Protein AF-A0A2K3KRX4-F1 (afdb_monomer_lite)

Radius of gyration: 14.02 Å; chains: 1; bounding box: 36×19×34 Å

Foldseek 3Di:
DVVVLVVCCVVDPPPDDCQPCVNQCPDPPHDDPPPPDDDQEEAEAEPPDPCRVSSPDDDPPRHHYHYDYDDD

Structure (mmCIF, N/CA/C/O backbone):
data_AF-A0A2K3KRX4-F1
#
_entry.id   AF-A0A2K3KRX4-F1
#
loop_
_atom_site.group_PDB
_atom_site.id
_atom_site.type_symbol
_atom_site.label_atom_id
_atom_site.label_alt_id
_atom_site.label_comp_id
_atom_site.label_asym_id
_atom_site.lab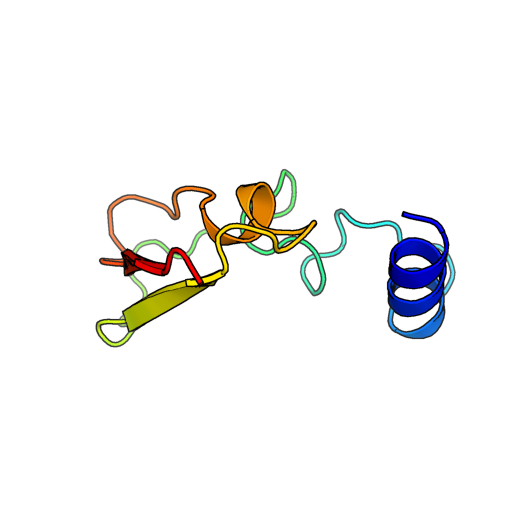el_entity_id
_atom_site.label_seq_id
_atom_site.pdbx_PDB_ins_code
_atom_site.Cartn_x
_atom_site.Cartn_y
_atom_site.Cartn_z
_atom_site.occupancy
_atom_site.B_iso_or_equiv
_atom_site.auth_seq_id
_atom_site.auth_comp_id
_atom_site.auth_asym_id
_atom_site.auth_atom_id
_atom_site.pdbx_PDB_model_num
ATOM 1 N N . MET A 1 1 ? 10.189 2.102 -8.953 1.00 63.28 1 MET A N 1
ATOM 2 C CA . MET A 1 1 ? 8.889 2.591 -9.459 1.00 63.28 1 MET A CA 1
ATOM 3 C C . MET A 1 1 ? 8.471 1.883 -10.746 1.00 63.28 1 MET A C 1
ATOM 5 O O . MET A 1 1 ? 7.532 1.109 -10.669 1.00 63.28 1 MET A O 1
ATOM 9 N N . ALA A 1 2 ? 9.214 1.988 -11.860 1.00 79.25 2 ALA A N 1
ATOM 10 C CA . ALA A 1 2 ? 8.801 1.449 -13.173 1.00 79.25 2 ALA A CA 1
ATOM 11 C C . ALA A 1 2 ? 8.314 -0.019 -13.194 1.00 79.25 2 ALA A C 1
ATOM 13 O O . ALA A 1 2 ? 7.337 -0.337 -13.866 1.00 79.25 2 ALA A O 1
ATOM 14 N N . ARG A 1 3 ? 8.952 -0.925 -12.434 1.00 85.25 3 ARG A N 1
ATOM 15 C CA . ARG A 1 3 ? 8.505 -2.328 -12.329 1.00 85.25 3 ARG A CA 1
ATOM 16 C C . ARG A 1 3 ? 7.134 -2.450 -11.656 1.00 85.25 3 ARG A C 1
ATOM 18 O O . ARG A 1 3 ? 6.275 -3.167 -12.152 1.00 85.25 3 ARG A O 1
ATOM 25 N N . THR A 1 4 ? 6.926 -1.750 -10.546 1.00 87.88 4 THR A N 1
ATOM 26 C CA . THR A 1 4 ? 5.648 -1.730 -9.821 1.00 87.88 4 THR A CA 1
ATOM 27 C C . THR A 1 4 ? 4.572 -0.987 -10.617 1.00 87.88 4 THR A C 1
ATOM 29 O O . THR A 1 4 ? 3.408 -1.363 -10.575 1.00 87.88 4 THR A O 1
ATOM 32 N N . ASP A 1 5 ? 4.944 0.041 -11.387 1.00 91.25 5 ASP A N 1
ATOM 33 C CA . ASP A 1 5 ? 4.050 0.724 -12.339 1.00 91.25 5 ASP A CA 1
ATOM 34 C C . ASP A 1 5 ? 3.542 -0.243 -13.408 1.00 91.25 5 ASP A C 1
ATOM 36 O O . ASP A 1 5 ? 2.341 -0.309 -13.661 1.00 91.25 5 ASP A O 1
ATOM 40 N N . TRP A 1 6 ? 4.438 -1.053 -13.975 1.00 93.69 6 TRP A N 1
ATOM 41 C CA . TRP A 1 6 ? 4.064 -2.068 -14.951 1.00 93.69 6 TRP A CA 1
ATOM 42 C C . TRP A 1 6 ? 3.144 -3.141 -14.357 1.00 93.69 6 TRP A C 1
ATOM 44 O O . TRP A 1 6 ? 2.133 -3.459 -14.974 1.00 93.69 6 TRP A O 1
ATOM 54 N N . LEU A 1 7 ? 3.447 -3.646 -13.153 1.00 95.25 7 LEU A N 1
ATOM 55 C CA . LEU A 1 7 ? 2.617 -4.652 -12.475 1.00 95.25 7 LEU A CA 1
ATOM 56 C C . LEU A 1 7 ? 1.179 -4.167 -12.264 1.00 95.25 7 LEU A C 1
ATOM 58 O O . LEU A 1 7 ? 0.240 -4.889 -12.584 1.00 95.25 7 LEU A O 1
ATOM 62 N N . TRP A 1 8 ? 0.998 -2.932 -11.794 1.00 94.88 8 TRP A N 1
ATOM 63 C CA . TRP A 1 8 ? -0.341 -2.365 -11.639 1.00 94.88 8 TRP A CA 1
ATOM 64 C C . TRP A 1 8 ? -1.042 -2.161 -12.984 1.00 94.88 8 TRP A C 1
ATOM 66 O O . TRP A 1 8 ? -2.214 -2.498 -13.110 1.00 94.88 8 TRP A O 1
ATOM 76 N N . LYS A 1 9 ? -0.323 -1.692 -14.012 1.00 94.94 9 LYS A N 1
ATOM 77 C CA . LYS A 1 9 ? -0.889 -1.486 -15.352 1.00 94.94 9 LYS A CA 1
ATOM 78 C C . LYS A 1 9 ? -1.409 -2.777 -15.992 1.00 94.94 9 LYS A C 1
ATOM 80 O O . LYS A 1 9 ? -2.381 -2.716 -16.733 1.00 94.94 9 LYS A O 1
ATOM 85 N N . VAL A 1 10 ? -0.757 -3.918 -15.754 1.00 96.31 10 VAL A N 1
ATOM 86 C CA . VAL A 1 10 ? -1.206 -5.211 -16.310 1.00 96.31 10 VAL A CA 1
ATOM 87 C C . VAL A 1 10 ? -2.256 -5.910 -15.447 1.00 96.31 10 VAL A C 1
ATOM 89 O O . VAL A 1 10 ? -2.972 -6.766 -15.953 1.00 96.31 10 VAL A O 1
ATOM 92 N N . PHE A 1 11 ? -2.334 -5.577 -14.156 1.00 97.00 11 PHE A N 1
ATOM 93 C CA . PHE A 1 11 ? -3.324 -6.133 -13.234 1.00 97.00 11 PHE A CA 1
ATOM 94 C C . PHE A 1 11 ? -4.684 -5.435 -13.345 1.00 97.00 11 PHE A C 1
ATOM 96 O O . PHE A 1 11 ? -5.722 -6.084 -13.244 1.00 97.00 11 PHE A O 1
ATOM 103 N N . LEU A 1 12 ? -4.678 -4.115 -13.525 1.00 97.38 12 LEU A N 1
ATOM 104 C CA . LEU A 1 12 ? -5.891 -3.307 -13.507 1.00 97.38 12 LEU A CA 1
ATOM 105 C C . LEU A 1 12 ? -6.600 -3.291 -14.872 1.00 97.38 12 LEU A C 1
ATOM 107 O O . LEU A 1 12 ? -5.947 -3.462 -15.906 1.00 97.38 12 LEU A O 1
ATOM 111 N N . PRO A 1 13 ? -7.926 -3.053 -14.899 1.00 97.62 13 PRO A N 1
ATOM 112 C CA . PRO A 1 13 ? -8.662 -2.890 -16.146 1.00 97.62 13 PRO A CA 1
ATOM 113 C C . PRO A 1 13 ? -8.097 -1.756 -17.006 1.00 97.62 13 PRO A C 1
ATOM 115 O O . PRO A 1 13 ? -7.588 -0.754 -16.496 1.00 97.62 13 PRO A O 1
ATOM 118 N N . GLU A 1 14 ? -8.238 -1.883 -18.324 1.00 96.81 14 GLU A N 1
ATOM 119 C CA . GLU A 1 14 ? -7.787 -0.857 -19.262 1.00 96.81 14 GLU A CA 1
ATOM 120 C C . GLU A 1 14 ? -8.418 0.510 -18.946 1.00 96.81 14 GLU A C 1
ATOM 122 O O . GLU A 1 14 ? -9.608 0.615 -18.659 1.00 96.81 14 GLU A O 1
ATOM 127 N N . GLY A 1 15 ? -7.596 1.563 -18.970 1.00 95.25 15 GLY A N 1
ATOM 128 C CA . GLY A 1 15 ? -8.011 2.926 -18.623 1.00 95.25 15 GLY A CA 1
ATOM 129 C C . GLY A 1 15 ? -8.040 3.234 -17.122 1.00 95.25 15 GLY A C 1
ATOM 130 O O . GLY A 1 15 ? -8.220 4.396 -16.767 1.00 95.25 15 GLY A O 1
ATOM 131 N N . SER A 1 16 ? -7.821 2.244 -16.251 1.00 95.81 16 SER A N 1
ATOM 132 C CA . SER A 1 16 ? -7.734 2.466 -14.803 1.00 95.81 16 SER A CA 1
ATOM 133 C C . SER A 1 16 ? -6.378 3.033 -14.387 1.00 95.81 16 SER A C 1
ATOM 135 O O . SER A 1 16 ? -5.342 2.745 -14.996 1.00 95.81 16 SER A O 1
ATOM 137 N N . ASP A 1 17 ? -6.383 3.795 -13.297 1.00 94.88 17 ASP A N 1
ATOM 138 C CA . ASP A 1 17 ? -5.185 4.248 -12.601 1.00 94.88 17 ASP A CA 1
ATOM 139 C C . ASP A 1 17 ? -5.066 3.595 -11.213 1.00 94.88 17 ASP A C 1
ATOM 141 O O . ASP A 1 17 ? -5.763 2.635 -10.878 1.00 94.88 17 ASP A O 1
ATOM 145 N N . ARG A 1 18 ? -4.131 4.090 -10.402 1.00 93.56 18 ARG A N 1
ATOM 146 C CA . ARG A 1 18 ? -3.854 3.534 -9.075 1.00 93.56 18 ARG A CA 1
ATOM 147 C C . ARG A 1 18 ? -4.876 3.893 -8.009 1.00 93.56 18 ARG A C 1
ATOM 149 O O . ARG A 1 18 ? -4.793 3.302 -6.941 1.00 93.56 18 ARG A O 1
ATOM 156 N N . ASP A 1 19 ? -5.816 4.790 -8.281 1.00 94.56 19 ASP A N 1
ATOM 157 C CA . ASP A 1 19 ? -6.919 5.074 -7.366 1.00 94.56 19 ASP A CA 1
ATOM 158 C C . ASP A 1 19 ? -8.118 4.141 -7.599 1.00 94.56 19 ASP A C 1
ATOM 160 O O . ASP A 1 19 ? -9.156 4.282 -6.954 1.00 94.56 19 ASP A O 1
ATOM 164 N N . HIS A 1 20 ? -7.980 3.136 -8.471 1.00 94.69 20 HIS A N 1
ATOM 165 C CA . HIS A 1 20 ? -8.911 2.013 -8.542 1.00 94.69 20 HIS A CA 1
ATOM 166 C C . HIS A 1 20 ? -8.965 1.273 -7.189 1.00 94.69 20 HIS A C 1
ATOM 168 O O . HIS A 1 20 ? -7.921 0.944 -6.624 1.00 94.69 20 HIS A O 1
ATOM 174 N N . GLY A 1 21 ? -10.160 0.931 -6.690 1.00 92.69 21 GLY A N 1
ATOM 175 C CA . GLY A 1 21 ? -10.340 0.339 -5.349 1.00 92.69 21 GLY A CA 1
ATOM 176 C C . GLY A 1 21 ? -9.601 -0.988 -5.116 1.00 92.69 21 GLY A C 1
ATOM 177 O O . GLY A 1 21 ? -9.277 -1.333 -3.989 1.00 92.69 21 GLY A O 1
ATOM 178 N N . ALA A 1 22 ? -9.243 -1.706 -6.184 1.00 92.75 22 ALA A N 1
ATOM 179 C CA . ALA A 1 22 ? -8.391 -2.901 -6.100 1.00 92.75 22 ALA A CA 1
ATOM 180 C C . ALA A 1 22 ? -6.899 -2.606 -5.818 1.00 92.75 22 ALA A C 1
ATOM 182 O O . ALA A 1 22 ? -6.165 -3.509 -5.424 1.00 92.75 22 ALA A O 1
ATOM 183 N N . ALA A 1 23 ? -6.437 -1.377 -6.066 1.00 93.81 23 ALA A N 1
ATOM 184 C CA . ALA A 1 23 ? -5.059 -0.938 -5.834 1.00 93.81 23 ALA A CA 1
ATOM 185 C C . ALA A 1 23 ? -4.932 0.018 -4.635 1.00 93.81 23 ALA A C 1
ATOM 187 O O . ALA A 1 23 ? -3.882 0.037 -3.993 1.00 93.81 23 ALA A O 1
ATOM 188 N N . ASN A 1 24 ? -5.980 0.791 -4.320 1.00 92.25 24 ASN A N 1
ATOM 189 C CA . ASN A 1 24 ? -5.974 1.788 -3.249 1.00 92.25 24 ASN A CA 1
ATOM 190 C C . ASN A 1 24 ? -7.257 1.720 -2.406 1.00 92.25 24 ASN A C 1
ATOM 192 O O . ASN A 1 24 ? -8.195 2.487 -2.612 1.00 92.25 24 ASN A O 1
ATOM 196 N N . VAL A 1 25 ? -7.285 0.786 -1.453 1.00 88.69 25 VAL A N 1
ATOM 197 C CA . VAL A 1 25 ? -8.458 0.514 -0.599 1.00 88.69 25 VAL A CA 1
ATOM 198 C C . VAL A 1 25 ? -8.751 1.616 0.424 1.00 88.69 25 VAL A C 1
ATOM 200 O O . VAL A 1 25 ? -9.890 1.747 0.848 1.00 88.69 25 VAL A O 1
ATOM 203 N N . SER A 1 26 ? -7.756 2.442 0.759 1.00 86.31 26 SER A N 1
ATOM 204 C CA . SER A 1 26 ? -7.859 3.566 1.710 1.00 86.31 26 SER A CA 1
ATOM 205 C C . SER A 1 26 ? -7.607 4.927 1.022 1.00 86.31 26 SER A C 1
ATOM 207 O O . SER A 1 26 ? -7.155 5.899 1.633 1.00 86.31 26 SER A O 1
ATOM 209 N N . GLY A 1 27 ? -7.8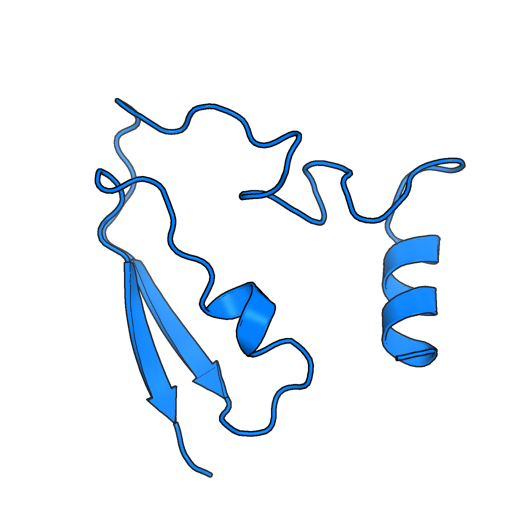38 4.986 -0.295 1.00 88.19 27 GLY A N 1
ATOM 210 C CA . GLY A 1 27 ? -7.641 6.157 -1.150 1.00 88.19 27 GLY A CA 1
ATOM 211 C C . GLY A 1 27 ? -8.843 7.102 -1.258 1.00 88.19 27 GLY A C 1
ATOM 212 O O . GLY A 1 27 ? -9.828 6.954 -0.543 1.00 88.19 27 GLY A O 1
ATOM 213 N N . PRO A 1 28 ? -8.807 8.065 -2.199 1.00 90.38 28 PRO A N 1
ATOM 214 C CA . PRO A 1 28 ? -9.928 8.980 -2.456 1.00 90.38 28 PRO A CA 1
ATOM 215 C C . PRO A 1 28 ? -11.234 8.281 -2.861 1.00 90.38 28 PRO A C 1
ATOM 217 O O . PRO A 1 28 ? -12.309 8.831 -2.643 1.00 90.38 28 PRO A O 1
ATOM 220 N N . ASN A 1 29 ? -11.126 7.082 -3.440 1.00 91.75 29 ASN A N 1
ATOM 221 C CA . ASN A 1 29 ? -12.248 6.246 -3.870 1.00 91.75 29 ASN A CA 1
ATOM 222 C C . ASN A 1 29 ? -12.517 5.083 -2.894 1.00 91.75 29 ASN A C 1
ATOM 224 O O . ASN A 1 29 ? -13.090 4.074 -3.299 1.00 91.75 29 ASN A O 1
ATOM 228 N N . ALA A 1 30 ? -12.030 5.174 -1.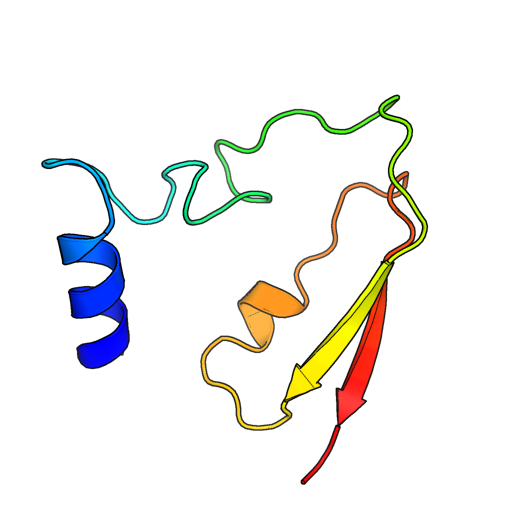651 1.00 88.00 30 ALA A N 1
ATOM 229 C CA . ALA A 1 30 ? -12.253 4.149 -0.639 1.00 88.00 30 ALA A CA 1
ATOM 230 C C . ALA A 1 30 ? -13.736 4.042 -0.273 1.00 88.00 30 ALA A C 1
ATOM 232 O O . ALA A 1 30 ? -14.435 5.050 -0.150 1.00 88.00 30 ALA A O 1
ATOM 233 N N . GLU A 1 31 ? -14.182 2.811 -0.057 1.00 88.06 31 GLU A N 1
ATOM 234 C CA . GLU A 1 31 ? -15.495 2.540 0.517 1.00 88.06 31 GLU A CA 1
ATOM 235 C C . GLU A 1 31 ? -15.465 2.780 2.031 1.00 88.06 31 GLU A C 1
ATOM 237 O O . GLU A 1 31 ? -14.427 2.642 2.684 1.00 88.06 31 GLU A O 1
ATOM 242 N N . ASP A 1 32 ? -16.617 3.120 2.603 1.00 85.69 32 ASP A N 1
ATOM 243 C CA . ASP A 1 32 ? -16.750 3.207 4.053 1.00 85.69 32 ASP A CA 1
ATOM 244 C C . ASP A 1 32 ? -16.776 1.799 4.657 1.00 85.69 32 ASP A C 1
ATOM 246 O O . ASP A 1 32 ? -17.705 1.021 4.436 1.00 85.69 32 ASP A O 1
ATOM 250 N N . LEU A 1 33 ? -15.731 1.475 5.417 1.00 81.81 33 LEU A N 1
ATOM 251 C CA . LEU A 1 33 ? -15.609 0.201 6.121 1.00 81.81 33 LEU A CA 1
ATOM 252 C C . LEU A 1 33 ? -16.186 0.255 7.545 1.00 81.81 33 LEU A C 1
ATOM 254 O O . LEU A 1 33 ? -16.152 -0.753 8.254 1.00 81.81 33 LEU A O 1
ATOM 258 N N . SER A 1 34 ? -16.701 1.409 7.988 1.00 82.50 34 SER A N 1
ATOM 259 C CA . SER A 1 34 ? -17.272 1.550 9.326 1.00 82.50 34 SER A CA 1
ATOM 260 C C . SER A 1 34 ? -18.503 0.651 9.506 1.00 82.50 34 SER A C 1
ATOM 262 O O . SER A 1 34 ? -19.353 0.508 8.627 1.00 82.50 34 SER A O 1
ATOM 264 N N . GLY A 1 35 ? -18.585 -0.014 10.660 1.00 82.62 35 GLY A N 1
ATOM 265 C CA . GLY A 1 35 ? -19.693 -0.920 10.988 1.00 8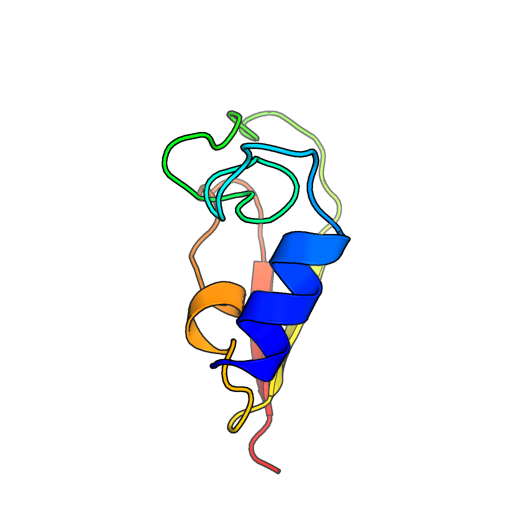2.62 35 GLY A CA 1
ATOM 266 C C . GLY A 1 35 ? -19.610 -2.323 10.374 1.00 82.62 35 GLY A C 1
ATOM 267 O O . GLY A 1 35 ? -20.519 -3.123 10.600 1.00 82.62 35 GLY A O 1
ATOM 268 N N . LEU A 1 36 ? -18.541 -2.646 9.640 1.00 83.88 36 LEU A N 1
ATOM 269 C CA . LEU A 1 36 ? -18.245 -4.014 9.214 1.00 83.88 36 LEU A CA 1
ATOM 270 C C . LEU A 1 36 ? -17.487 -4.776 10.313 1.00 83.88 36 LEU A C 1
ATOM 272 O O . LEU A 1 36 ? -16.582 -4.238 10.947 1.00 83.88 36 LEU A O 1
ATOM 276 N N . ASP A 1 37 ? -17.849 -6.042 10.523 1.00 87.31 37 ASP A N 1
ATOM 277 C CA . ASP A 1 37 ? -17.211 -6.928 11.507 1.00 87.31 37 ASP A CA 1
ATOM 278 C C . ASP A 1 37 ? -15.969 -7.598 10.895 1.00 87.31 37 ASP A C 1
ATOM 280 O O . ASP A 1 37 ? -16.026 -8.717 10.374 1.00 87.31 37 ASP A O 1
ATOM 284 N N . TYR A 1 38 ? -14.853 -6.864 10.874 1.00 80.75 38 TYR A N 1
ATOM 285 C CA . TYR A 1 38 ? -13.564 -7.380 10.415 1.00 80.75 38 TYR A CA 1
ATOM 286 C C . TYR A 1 38 ? -12.796 -8.059 11.553 1.00 80.75 38 TYR A C 1
ATOM 288 O O . TYR A 1 38 ? -12.795 -7.562 12.679 1.00 80.75 38 TYR A O 1
ATOM 296 N N . PRO A 1 39 ? -12.079 -9.162 11.272 1.00 86.00 39 PRO A N 1
ATOM 297 C CA . PRO A 1 39 ? -11.208 -9.765 12.266 1.00 86.00 39 PRO A CA 1
ATOM 298 C C . PRO A 1 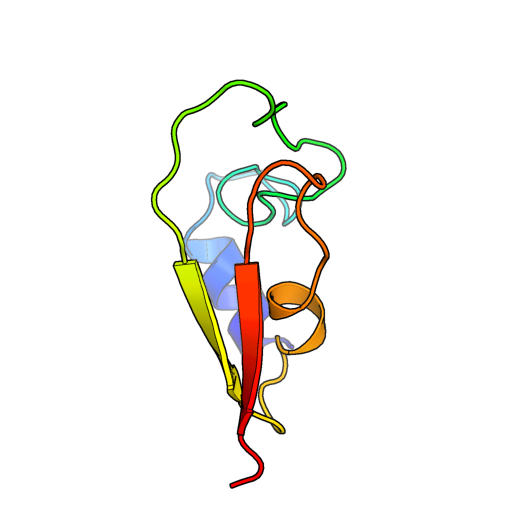39 ? -10.031 -8.839 12.595 1.00 86.00 39 PRO A C 1
ATOM 300 O O . PRO A 1 39 ? -9.474 -8.179 11.708 1.00 86.00 39 PRO A O 1
ATOM 303 N N . ASP A 1 40 ? -9.592 -8.871 13.854 1.00 86.00 40 ASP A N 1
ATOM 304 C CA . ASP A 1 40 ? -8.345 -8.232 14.277 1.00 86.00 40 ASP A CA 1
ATOM 305 C C . ASP A 1 40 ? -7.195 -8.670 13.364 1.00 86.00 40 ASP A C 1
ATOM 307 O O . ASP A 1 40 ? -6.966 -9.864 13.140 1.00 86.00 40 ASP A O 1
ATOM 311 N N . THR A 1 41 ? -6.463 -7.692 12.829 1.00 82.31 41 THR A N 1
ATOM 312 C CA . THR A 1 41 ? -5.441 -7.940 11.810 1.00 82.31 41 THR A CA 1
ATOM 313 C C . THR A 1 41 ? -4.081 -7.407 12.258 1.00 82.31 41 THR A C 1
ATOM 315 O O . THR A 1 41 ? -3.929 -6.265 12.695 1.00 82.31 41 THR A O 1
ATOM 318 N N . LEU A 1 42 ? -3.057 -8.253 12.127 1.00 87.69 42 LEU A N 1
ATOM 319 C CA . LEU A 1 42 ? -1.657 -7.901 12.353 1.00 87.69 42 LEU A CA 1
ATOM 320 C C . LEU A 1 42 ? -0.947 -7.751 11.004 1.00 87.69 42 LEU A C 1
ATOM 322 O O . LEU A 1 42 ? -0.859 -8.714 10.241 1.00 87.69 42 LEU A O 1
ATOM 326 N N . VAL A 1 43 ? -0.401 -6.566 10.727 1.00 86.19 43 VAL A N 1
ATOM 327 C CA . VAL A 1 43 ? 0.313 -6.257 9.480 1.00 86.19 43 VAL A CA 1
ATOM 328 C C . VAL A 1 43 ? 1.803 -6.090 9.760 1.00 86.19 43 VAL A C 1
ATOM 330 O O . VAL A 1 43 ? 2.231 -5.231 10.533 1.00 86.19 43 VAL A O 1
ATOM 333 N N . PHE A 1 44 ? 2.622 -6.904 9.095 1.00 88.81 44 PHE A N 1
ATOM 334 C CA . PHE A 1 44 ? 4.074 -6.754 9.106 1.00 88.81 44 PHE A CA 1
ATOM 335 C C . PHE A 1 44 ? 4.518 -5.917 7.917 1.00 88.81 44 PHE A C 1
ATOM 337 O O . PHE A 1 44 ? 4.192 -6.229 6.772 1.00 88.81 44 PHE A O 1
ATOM 344 N N . VAL A 1 45 ? 5.303 -4.878 8.189 1.00 89.50 45 VAL A N 1
ATOM 345 C CA . VAL A 1 45 ? 5.795 -3.968 7.156 1.00 89.50 45 VAL A CA 1
ATOM 346 C C . VAL A 1 45 ? 7.317 -4.028 7.118 1.00 89.50 45 VAL A C 1
ATOM 348 O O . VAL A 1 45 ? 7.996 -3.711 8.101 1.00 89.50 45 VAL A O 1
ATOM 351 N N . GLY A 1 46 ? 7.855 -4.423 5.963 1.00 88.75 46 GLY A N 1
ATOM 352 C CA . GLY A 1 46 ? 9.295 -4.472 5.726 1.00 88.75 46 GLY A CA 1
ATOM 353 C C . GLY A 1 46 ? 9.902 -3.070 5.704 1.00 88.75 46 GLY A C 1
ATOM 354 O O . GLY A 1 46 ? 9.418 -2.188 4.993 1.00 88.75 46 GLY A O 1
ATOM 355 N N . GLY A 1 47 ? 10.973 -2.852 6.471 1.00 88.88 47 GLY A N 1
ATOM 356 C CA . GLY A 1 47 ? 11.600 -1.535 6.621 1.00 88.88 47 GLY A CA 1
ATOM 357 C C . GLY A 1 47 ? 12.117 -0.913 5.319 1.00 88.88 47 GLY A C 1
ATOM 358 O O . GLY A 1 47 ? 12.085 0.309 5.195 1.00 88.88 47 GLY A O 1
ATOM 359 N N . PHE A 1 48 ? 12.536 -1.740 4.357 1.00 89.94 48 PHE A N 1
ATOM 360 C CA . PHE A 1 48 ? 13.063 -1.323 3.051 1.00 89.94 48 PHE A CA 1
ATOM 361 C C . PHE A 1 48 ? 12.107 -1.599 1.876 1.00 89.94 48 PHE A C 1
ATOM 363 O O . PHE A 1 48 ? 12.519 -1.526 0.717 1.00 89.94 48 PHE A O 1
ATOM 370 N N . ASP A 1 49 ? 10.840 -1.925 2.146 1.00 88.38 49 ASP A N 1
ATOM 371 C CA . ASP A 1 49 ? 9.833 -2.064 1.090 1.00 88.38 49 ASP A CA 1
ATOM 372 C C . ASP A 1 49 ? 9.529 -0.686 0.473 1.00 88.38 49 ASP A C 1
ATOM 374 O O . ASP A 1 49 ? 9.258 0.285 1.176 1.00 88.38 49 ASP A O 1
ATOM 378 N N . ALA A 1 50 ? 9.541 -0.587 -0.857 1.00 88.88 50 ALA A N 1
ATOM 379 C CA . ALA A 1 50 ? 9.179 0.643 -1.560 1.00 88.88 50 ALA A CA 1
ATOM 380 C C . ALA A 1 50 ? 7.696 1.029 -1.375 1.00 88.88 50 ALA A C 1
ATOM 382 O O . ALA A 1 50 ? 7.324 2.167 -1.657 1.00 88.88 50 ALA A O 1
ATOM 383 N N . LEU A 1 51 ? 6.852 0.095 -0.923 1.00 88.56 51 LEU A N 1
ATOM 384 C CA . LEU A 1 51 ? 5.434 0.304 -0.620 1.00 88.56 51 LEU A CA 1
ATOM 385 C C . LEU A 1 51 ? 5.161 0.510 0.880 1.00 88.56 51 LEU A C 1
ATOM 387 O O . LEU A 1 51 ? 4.000 0.551 1.282 1.00 88.56 51 LEU A O 1
ATOM 391 N N . ASN A 1 52 ? 6.204 0.698 1.697 1.00 89.44 52 ASN A N 1
ATOM 392 C CA . ASN A 1 52 ? 6.098 0.857 3.150 1.00 89.44 52 ASN A CA 1
ATOM 393 C C . ASN A 1 52 ? 5.064 1.920 3.569 1.00 89.44 52 ASN A C 1
ATOM 395 O O . ASN A 1 52 ? 4.228 1.663 4.432 1.00 89.44 52 ASN A O 1
ATOM 399 N N . ASP A 1 53 ? 5.076 3.085 2.917 1.00 89.56 53 ASP A N 1
ATOM 400 C CA . ASP A 1 53 ? 4.149 4.181 3.228 1.00 89.56 53 ASP A CA 1
ATOM 401 C C . ASP A 1 53 ? 2.703 3.860 2.848 1.00 89.56 53 ASP A C 1
ATOM 403 O O . ASP A 1 53 ? 1.779 4.362 3.480 1.00 89.56 53 ASP A O 1
ATOM 407 N N . TRP A 1 54 ? 2.494 3.023 1.829 1.00 89.19 54 TRP A N 1
ATOM 408 C CA . TRP A 1 54 ? 1.164 2.552 1.442 1.00 89.19 54 TRP A CA 1
ATOM 409 C C . TRP A 1 54 ? 0.623 1.551 2.461 1.00 89.19 54 TRP A C 1
ATOM 411 O O . TRP A 1 54 ? -0.519 1.672 2.884 1.00 89.19 54 TRP A O 1
ATOM 421 N N . GLN A 1 55 ? 1.465 0.620 2.915 1.00 87.19 55 GLN A N 1
ATOM 422 C CA . GLN A 1 55 ? 1.111 -0.400 3.909 1.00 87.19 55 GLN A CA 1
ATOM 423 C C . GLN A 1 55 ? 0.844 0.188 5.306 1.00 87.19 55 GLN A C 1
ATOM 425 O O . GLN A 1 55 ? 0.174 -0.439 6.120 1.00 87.19 55 GLN A O 1
ATOM 430 N N . LYS A 1 56 ? 1.386 1.377 5.598 1.00 86.31 56 LYS A N 1
ATOM 431 C CA . LYS A 1 56 ? 1.219 2.078 6.879 1.00 86.31 56 LYS A CA 1
ATOM 432 C C . LYS A 1 56 ? 0.058 3.062 6.916 1.00 86.31 56 LYS A C 1
ATOM 434 O O . LYS A 1 56 ? -0.121 3.724 7.942 1.00 86.31 56 LYS A O 1
ATOM 439 N N . ARG A 1 57 ? -0.677 3.237 5.814 1.00 80.31 57 ARG A N 1
ATOM 440 C CA . ARG A 1 57 ? -1.769 4.210 5.799 1.00 80.31 57 ARG A CA 1
ATOM 441 C C . ARG A 1 57 ? -2.803 3.826 6.859 1.00 80.31 57 ARG A C 1
ATOM 443 O O . ARG A 1 57 ? -3.146 2.652 6.965 1.00 80.31 57 ARG A O 1
ATOM 450 N N . PRO A 1 58 ? -3.249 4.790 7.678 1.00 61.06 58 PRO A N 1
ATOM 451 C CA . PRO A 1 58 ? -4.237 4.512 8.701 1.00 61.06 58 PRO A CA 1
ATOM 452 C C . PRO A 1 58 ? -5.568 4.170 8.033 1.00 61.06 58 PRO A C 1
ATOM 454 O O . PRO A 1 58 ? -6.092 4.965 7.253 1.00 61.06 58 PRO A O 1
ATOM 457 N N . GLU A 1 59 ? -6.106 3.004 8.369 1.00 61.25 59 GLU A N 1
ATOM 458 C CA . GLU A 1 59 ? -7.511 2.686 8.130 1.00 61.25 59 GLU A CA 1
ATOM 459 C C . GLU A 1 59 ? -8.406 3.517 9.074 1.00 61.25 59 GLU A C 1
ATOM 461 O O . GLU A 1 59 ? -7.923 4.042 10.092 1.00 61.25 59 GLU A O 1
ATOM 466 N N . PRO A 1 60 ? -9.708 3.679 8.766 1.00 55.94 60 PRO A N 1
ATOM 467 C CA . PRO A 1 60 ? -10.670 4.258 9.696 1.00 55.94 60 PRO A CA 1
ATOM 468 C C . PRO A 1 60 ? -10.559 3.596 11.077 1.00 55.94 60 PRO A C 1
ATOM 470 O O . PRO A 1 60 ? -10.359 2.389 11.185 1.00 55.94 60 PRO A O 1
ATOM 473 N N . ARG A 1 61 ? -10.687 4.403 12.140 1.00 49.97 61 ARG A N 1
ATOM 474 C CA . ARG A 1 61 ? -10.402 4.057 13.554 1.00 49.97 61 ARG A CA 1
ATOM 475 C C . ARG A 1 61 ? -11.110 2.805 14.096 1.00 49.97 61 ARG A C 1
ATOM 477 O O . ARG A 1 61 ? -10.750 2.349 15.178 1.00 49.97 61 ARG A O 1
ATOM 484 N N . ASP A 1 62 ? -12.081 2.282 13.361 1.00 49.56 62 ASP A N 1
ATOM 485 C CA . ASP A 1 62 ? -12.896 1.130 13.732 1.00 49.56 62 ASP A CA 1
ATOM 486 C C . ASP A 1 62 ? -12.293 -0.210 13.261 1.00 49.56 62 ASP A C 1
ATOM 488 O O . ASP A 1 62 ? -12.762 -1.262 13.681 1.00 49.56 62 ASP A O 1
ATOM 492 N N . VAL A 1 63 ? -11.214 -0.192 12.462 1.00 53.78 63 VAL A N 1
ATOM 493 C CA . VAL A 1 63 ? -10.414 -1.383 12.128 1.00 53.78 63 VAL A CA 1
ATOM 494 C C . VAL A 1 63 ? -9.118 -1.348 12.943 1.00 53.78 63 VAL A C 1
ATOM 496 O O . VAL A 1 63 ? -8.197 -0.583 12.644 1.00 53.78 63 VAL A O 1
ATOM 499 N N . GLN A 1 64 ? -9.019 -2.169 13.996 1.00 52.19 64 GLN A N 1
ATOM 500 C CA . GLN A 1 64 ? -7.756 -2.314 14.724 1.00 52.19 64 GLN A CA 1
ATOM 501 C C . GLN A 1 64 ? -6.744 -3.078 13.870 1.00 52.19 64 GLN A C 1
ATOM 503 O O . GLN A 1 64 ? -6.784 -4.300 13.737 1.00 52.19 64 GLN A O 1
ATOM 508 N N . CYS A 1 65 ? -5.803 -2.324 13.310 1.00 57.53 65 CYS A N 1
ATOM 509 C CA . CYS A 1 65 ? -4.679 -2.857 12.566 1.00 57.53 65 CYS A CA 1
ATOM 510 C C . CYS A 1 65 ? -3.389 -2.555 13.333 1.00 57.53 65 CYS A C 1
ATOM 512 O O . CYS A 1 65 ? -3.010 -1.394 13.519 1.00 57.53 65 CYS A O 1
ATOM 514 N N . TYR A 1 66 ? -2.711 -3.597 13.808 1.00 59.75 66 TYR A N 1
ATOM 515 C CA . TYR A 1 66 ? -1.413 -3.448 14.460 1.00 59.75 66 TYR A CA 1
ATOM 516 C C . TYR A 1 66 ? -0.314 -3.524 13.403 1.00 59.75 66 TYR A C 1
ATOM 518 O O . TYR A 1 66 ? -0.192 -4.530 12.709 1.00 59.75 66 TYR A O 1
ATOM 526 N N . ILE A 1 67 ? 0.501 -2.473 13.288 1.00 69.38 67 ILE A N 1
ATOM 527 C CA . ILE A 1 67 ? 1.624 -2.445 12.346 1.00 69.38 67 ILE A CA 1
ATOM 528 C C . ILE A 1 67 ? 2.931 -2.708 13.090 1.00 69.38 67 ILE A C 1
ATOM 530 O O . ILE A 1 67 ? 3.373 -1.893 13.902 1.00 69.38 67 ILE A O 1
ATOM 534 N N . LEU A 1 68 ? 3.583 -3.824 12.767 1.00 68.69 68 LEU A N 1
ATOM 535 C CA . LEU A 1 68 ? 4.931 -4.131 13.241 1.00 68.69 68 LEU A CA 1
ATOM 536 C C . LEU A 1 68 ? 5.954 -3.802 12.151 1.00 68.69 68 LEU A C 1
ATOM 538 O O . LEU A 1 68 ? 5.916 -4.351 11.047 1.00 68.69 68 LEU A O 1
ATOM 542 N N 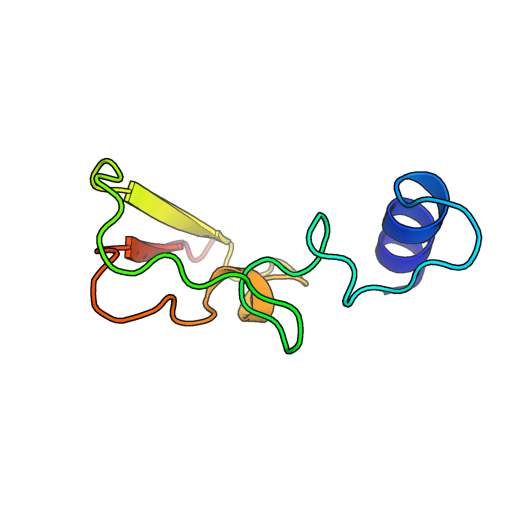. ARG A 1 69 ? 6.893 -2.904 12.471 1.00 69.00 69 ARG A N 1
ATOM 543 C CA . ARG A 1 69 ? 8.044 -2.605 11.612 1.00 69.00 69 ARG A CA 1
ATOM 544 C C . ARG A 1 69 ? 9.129 -3.649 11.853 1.00 69.00 69 ARG A C 1
ATOM 546 O O . ARG A 1 69 ? 9.654 -3.739 12.959 1.00 69.00 69 ARG A O 1
ATOM 553 N N . LEU A 1 70 ? 9.491 -4.384 10.807 1.00 64.38 70 LEU A N 1
ATOM 554 C CA . LEU A 1 70 ? 10.661 -5.257 10.824 1.00 64.38 70 LEU A CA 1
ATOM 555 C C . LEU A 1 70 ? 11.831 -4.534 10.149 1.00 64.38 70 LEU A C 1
ATOM 557 O O . LEU A 1 70 ? 11.752 -4.163 8.976 1.00 64.38 70 LEU A O 1
ATOM 561 N N . GLU A 1 71 ? 12.900 -4.310 10.908 1.00 62.94 71 GLU A N 1
ATOM 562 C CA . GLU A 1 71 ? 14.186 -3.825 10.406 1.00 62.94 71 GLU A CA 1
ATOM 563 C C . GLU A 1 71 ? 15.058 -5.059 10.153 1.00 62.94 71 GLU A C 1
ATOM 565 O O . GLU A 1 71 ? 15.517 -5.700 11.096 1.00 62.94 71 GLU A O 1
ATOM 570 N N . ILE A 1 72 ? 15.184 -5.442 8.881 1.00 59.06 72 ILE A N 1
ATOM 571 C CA . ILE A 1 72 ? 16.034 -6.543 8.405 1.00 59.06 72 ILE A CA 1
ATOM 572 C C . ILE A 1 72 ? 17.129 -5.939 7.538 1.00 59.06 72 ILE A C 1
ATOM 574 O O . ILE A 1 72 ? 16.773 -5.034 6.747 1.00 59.06 72 ILE A O 1
#

Organism: Trifolium pratense (NCBI:txid57577)

InterPro domains:
  IPR013094 Alpha/beta hydrolase fold-3 [PF07859] (3-57)
  IPR029058 Alpha/Beta hydrolase fold [G3DSA:3.40.50.1820] (1-59)

Sequence (72 aa):
MARTDWLWKVFLPEGSDRDHGAANVSGPNAEDLSGLDYPDTLVFVGGFDALNDWQKRPEPRDVQCYILRLEI

pLDDT: mean 82.96, std 13.35, range [49.56, 97.62]

Secondary structure (DSSP, 8-state):
-HHHHHHHHHHSPTT--TTSTTT-TTSTT----TT--PPPEEEEEETT-TTHHHHTPPPPTTS-EEEEEE--